Protein AF-A0A7X6Q4P6-F1 (afdb_monomer_lite)

Foldseek 3Di:
DDDDPCVVCVPDDDDDDDDDDDDDDFDFDWDDADPVDRHTDGDTDDD

Structure (mmCIF, N/CA/C/O backbone):
data_AF-A0A7X6Q4P6-F1
#
_entry.id   AF-A0A7X6Q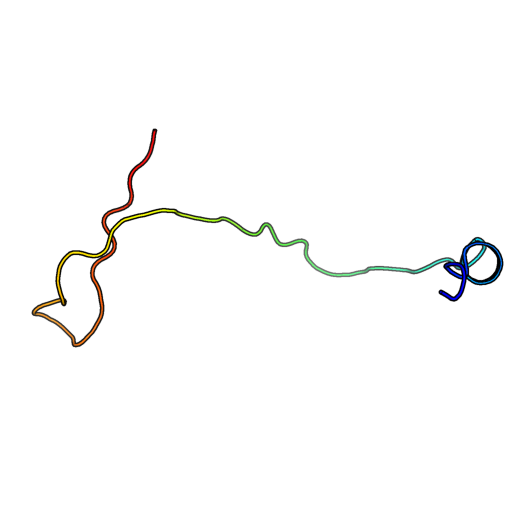4P6-F1
#
loop_
_atom_site.group_PDB
_atom_site.id
_atom_site.type_symbol
_atom_site.label_atom_id
_atom_site.label_alt_id
_atom_site.label_comp_id
_atom_site.label_asym_id
_atom_site.label_entity_id
_atom_site.label_seq_id
_atom_site.pdbx_PDB_ins_code
_atom_site.Cartn_x
_atom_site.Cartn_y
_atom_site.Cartn_z
_atom_site.occupancy
_atom_site.B_iso_or_equiv
_atom_site.auth_seq_id
_atom_site.auth_comp_id
_atom_site.auth_asym_id
_atom_site.auth_atom_id
_atom_site.pdbx_PDB_model_num
ATOM 1 N N . MET A 1 1 ? 21.537 22.042 -9.636 1.00 73.31 1 MET A N 1
ATOM 2 C CA . MET A 1 1 ? 20.847 20.733 -9.680 1.00 73.31 1 MET A CA 1
ATOM 3 C C . MET A 1 1 ? 21.438 19.954 -10.846 1.00 73.31 1 MET A C 1
ATOM 5 O O . MET A 1 1 ? 21.591 20.562 -11.898 1.00 73.31 1 MET A O 1
ATOM 9 N N . ARG A 1 2 ? 21.868 18.695 -10.678 1.00 75.88 2 ARG A N 1
ATOM 10 C CA . ARG A 1 2 ? 22.357 17.914 -11.831 1.00 75.88 2 ARG A CA 1
ATOM 11 C C . ARG A 1 2 ? 21.167 17.547 -12.729 1.00 75.88 2 ARG A C 1
ATOM 13 O O . ARG A 1 2 ? 20.117 17.215 -12.178 1.00 75.88 2 ARG A O 1
ATOM 20 N N . PRO A 1 3 ? 21.304 17.626 -14.063 1.00 81.88 3 PRO A N 1
ATOM 21 C CA . PRO A 1 3 ? 20.274 17.140 -14.971 1.00 81.88 3 PRO A CA 1
ATOM 22 C C . PRO A 1 3 ? 20.095 15.627 -14.797 1.00 81.88 3 PRO A C 1
ATOM 24 O O . PRO A 1 3 ? 21.051 14.913 -14.493 1.00 81.88 3 PRO A O 1
ATOM 27 N N . TYR A 1 4 ? 18.860 15.149 -14.955 1.00 84.50 4 TYR A N 1
ATOM 28 C CA . TYR A 1 4 ? 18.560 13.718 -14.932 1.00 84.50 4 TYR A CA 1
ATOM 29 C C . TYR A 1 4 ? 19.248 13.031 -16.130 1.00 84.50 4 TYR A C 1
ATOM 31 O O . TYR A 1 4 ? 19.195 13.589 -17.230 1.00 84.50 4 TYR A O 1
ATOM 39 N N . PRO A 1 5 ? 19.898 11.861 -15.961 1.00 88.38 5 PRO A N 1
ATOM 40 C CA . PRO A 1 5 ? 20.778 11.271 -16.974 1.00 88.38 5 PRO A CA 1
ATOM 41 C C . PRO A 1 5 ? 19.987 10.530 -18.065 1.00 88.38 5 PRO A C 1
ATOM 43 O O . PRO A 1 5 ? 20.116 9.321 -18.239 1.00 88.38 5 PRO A O 1
ATOM 46 N N . LEU A 1 6 ? 19.148 11.259 -18.806 1.00 88.81 6 LEU A N 1
ATOM 47 C CA . LEU A 1 6 ? 18.306 10.705 -19.871 1.00 88.81 6 LEU A CA 1
ATOM 48 C C . LEU A 1 6 ? 19.133 10.017 -20.966 1.00 88.81 6 LEU A C 1
ATOM 50 O O . LEU A 1 6 ? 18.774 8.923 -21.391 1.00 88.81 6 LEU A O 1
ATOM 54 N N . GLU A 1 7 ? 20.249 10.622 -21.382 1.00 90.06 7 GLU A N 1
ATOM 55 C CA . GLU A 1 7 ? 21.105 10.082 -22.451 1.00 90.06 7 GLU A CA 1
ATOM 56 C C . GLU A 1 7 ? 21.781 8.760 -22.059 1.00 90.06 7 GLU A C 1
ATOM 58 O O . GLU A 1 7 ? 21.944 7.869 -22.885 1.00 90.06 7 GLU A O 1
ATOM 63 N N . GLU A 1 8 ? 22.129 8.583 -20.784 1.00 89.00 8 GLU A N 1
ATOM 64 C CA . GLU A 1 8 ? 22.837 7.385 -20.314 1.00 89.00 8 GLU A CA 1
ATOM 65 C C . GLU A 1 8 ? 21.914 6.160 -20.189 1.00 89.00 8 GLU A C 1
ATOM 67 O O . GLU A 1 8 ? 22.367 5.014 -20.305 1.00 89.00 8 GLU A O 1
ATOM 72 N N . ILE A 1 9 ? 20.615 6.388 -19.957 1.00 92.56 9 ILE A N 1
ATOM 73 C CA . ILE A 1 9 ? 19.624 5.325 -19.721 1.00 92.56 9 ILE A CA 1
ATOM 74 C C . ILE A 1 9 ? 18.784 4.987 -20.958 1.00 92.56 9 ILE A C 1
ATOM 76 O O . ILE A 1 9 ? 18.144 3.938 -20.979 1.00 92.56 9 ILE A O 1
ATOM 80 N N . ARG A 1 10 ? 18.799 5.845 -21.987 1.00 91.56 10 ARG A N 1
ATOM 81 C CA . ARG A 1 10 ? 17.916 5.777 -23.162 1.00 91.56 10 ARG A CA 1
ATOM 82 C C . ARG A 1 10 ? 17.904 4.418 -23.863 1.00 91.56 10 ARG A C 1
ATOM 84 O O . ARG A 1 10 ? 16.834 3.920 -24.199 1.00 91.56 10 ARG A O 1
ATOM 91 N N . ASP A 1 11 ? 19.076 3.815 -24.046 1.00 93.88 11 ASP A N 1
ATOM 92 C CA . ASP A 1 11 ? 19.234 2.575 -24.820 1.00 93.88 11 ASP A CA 1
ATOM 93 C C . ASP A 1 11 ? 19.321 1.313 -23.944 1.00 93.88 11 ASP A C 1
ATOM 95 O O . ASP A 1 11 ? 19.621 0.214 -24.423 1.00 93.8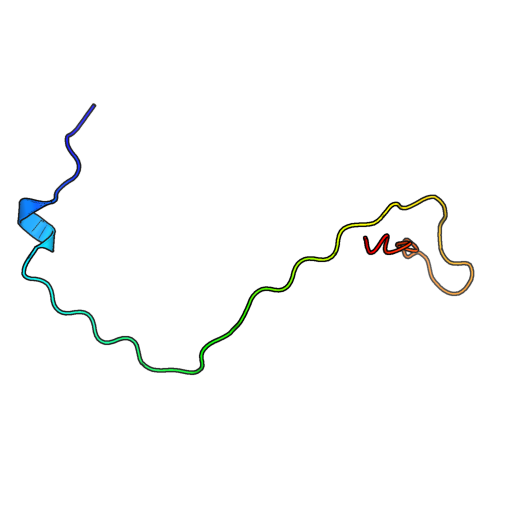8 11 ASP A O 1
ATOM 99 N N . LYS A 1 12 ? 19.076 1.439 -22.635 1.00 94.38 12 LYS A N 1
ATOM 100 C CA . LYS A 1 12 ? 19.131 0.306 -21.706 1.00 94.38 12 LYS A CA 1
ATOM 101 C C . LYS A 1 12 ? 17.831 -0.496 -21.782 1.00 94.38 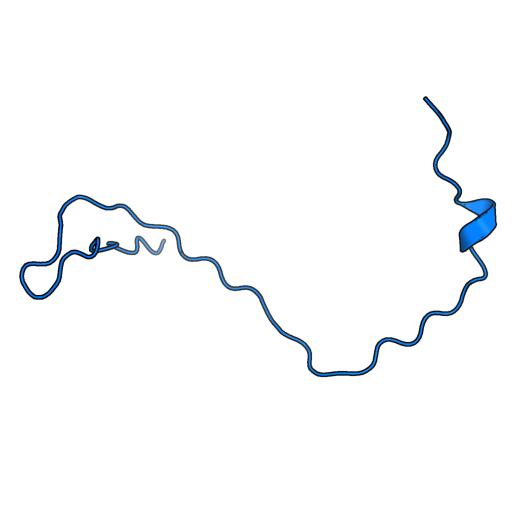12 LYS A C 1
ATOM 103 O O . LYS A 1 12 ? 16.753 0.011 -21.496 1.00 94.38 12 LYS A O 1
ATOM 108 N N . LYS A 1 13 ? 17.934 -1.781 -22.131 1.00 94.19 13 LYS A N 1
ATOM 109 C CA . LYS A 1 13 ? 16.808 -2.729 -22.105 1.00 94.19 13 LYS A CA 1
ATOM 110 C C . LYS A 1 13 ? 16.796 -3.470 -20.771 1.00 94.19 13 LYS A C 1
ATOM 112 O O . LYS A 1 13 ? 17.779 -4.126 -20.436 1.0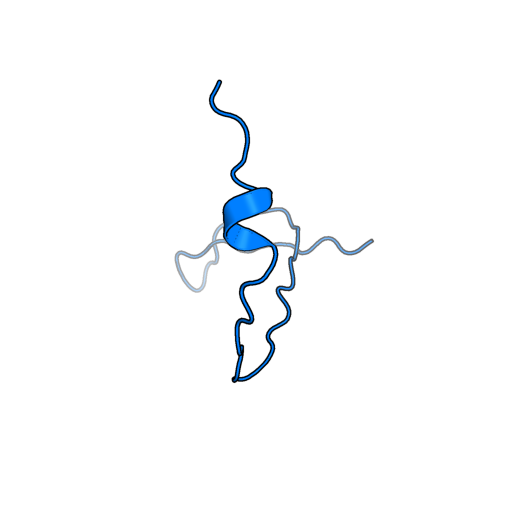0 94.19 13 LYS A O 1
ATOM 117 N N . ILE A 1 14 ? 15.692 -3.377 -20.034 1.00 94.25 14 ILE A N 1
ATOM 118 C CA . ILE A 1 14 ? 15.516 -4.027 -18.729 1.00 94.25 14 ILE A CA 1
ATOM 119 C C . ILE A 1 14 ? 14.433 -5.098 -18.868 1.00 94.25 14 ILE A C 1
ATOM 121 O O . ILE A 1 14 ? 13.313 -4.798 -19.275 1.00 94.25 14 ILE A O 1
ATOM 125 N N . LEU A 1 15 ? 14.772 -6.344 -18.537 1.00 96.81 15 LEU A N 1
ATOM 126 C CA . LEU A 1 15 ? 13.806 -7.434 -18.436 1.00 96.81 15 LEU A CA 1
ATOM 127 C C . LEU A 1 15 ? 13.226 -7.453 -17.021 1.00 96.81 15 LEU A C 1
ATOM 129 O O . LEU A 1 15 ? 13.963 -7.633 -16.055 1.00 96.81 15 LEU A O 1
ATOM 133 N N . VAL A 1 16 ? 11.909 -7.309 -16.915 1.00 95.88 16 VAL A N 1
ATOM 134 C CA . VAL A 1 16 ? 11.164 -7.514 -15.670 1.00 95.88 16 VAL A CA 1
ATOM 135 C C . VAL A 1 16 ? 10.363 -8.801 -15.830 1.00 95.88 16 VAL A C 1
ATOM 137 O O . VAL A 1 16 ? 9.562 -8.910 -16.755 1.00 95.88 16 VAL A O 1
ATOM 140 N N . ALA A 1 17 ? 10.607 -9.782 -14.964 1.00 97.19 17 ALA A N 1
ATOM 141 C CA . ALA A 1 17 ? 9.931 -11.075 -14.986 1.00 97.19 17 ALA A CA 1
ATOM 142 C C . ALA A 1 17 ? 9.492 -11.453 -13.567 1.00 97.19 17 ALA A C 1
ATOM 144 O O . ALA A 1 17 ? 10.295 -11.401 -12.636 1.00 97.19 17 ALA A O 1
ATOM 145 N N . GLY A 1 18 ? 8.222 -11.816 -13.418 1.00 96.62 18 GLY A N 1
ATOM 146 C CA . GLY A 1 18 ? 7.593 -12.128 -12.140 1.00 96.62 18 GLY A CA 1
ATOM 147 C C . GLY A 1 18 ? 6.100 -11.825 -12.180 1.00 96.62 18 GLY A C 1
ATOM 148 O O . GLY A 1 18 ? 5.565 -11.424 -13.217 1.00 96.62 18 GLY A O 1
ATOM 149 N N . ASP A 1 19 ? 5.442 -12.006 -11.044 1.00 97.25 19 ASP A N 1
ATOM 150 C CA . ASP A 1 19 ? 4.019 -11.733 -10.909 1.00 97.25 19 ASP A CA 1
ATOM 151 C C . ASP A 1 19 ? 3.753 -10.236 -10.732 1.00 97.25 19 ASP A C 1
ATOM 153 O O . ASP A 1 19 ? 4.496 -9.516 -10.061 1.00 97.25 19 ASP A O 1
ATOM 157 N N . LEU A 1 20 ? 2.661 -9.765 -11.332 1.00 95.12 20 LEU A N 1
ATOM 158 C CA . LEU A 1 20 ? 2.190 -8.400 -11.149 1.00 95.12 20 LEU A CA 1
ATOM 159 C C . LEU A 1 20 ? 1.300 -8.330 -9.908 1.00 95.12 20 LEU A C 1
ATOM 161 O O . LEU A 1 20 ? 0.373 -9.124 -9.747 1.00 95.12 20 LEU A O 1
ATOM 165 N N . MET A 1 21 ? 1.533 -7.324 -9.075 1.00 95.81 21 MET A N 1
ATOM 166 C CA . MET A 1 21 ? 0.659 -6.994 -7.956 1.00 95.81 21 MET A CA 1
ATOM 167 C C . MET A 1 21 ? -0.039 -5.659 -8.200 1.00 95.81 21 MET A C 1
ATOM 169 O O . MET A 1 21 ? 0.498 -4.768 -8.857 1.00 95.81 21 MET A O 1
ATOM 173 N N . 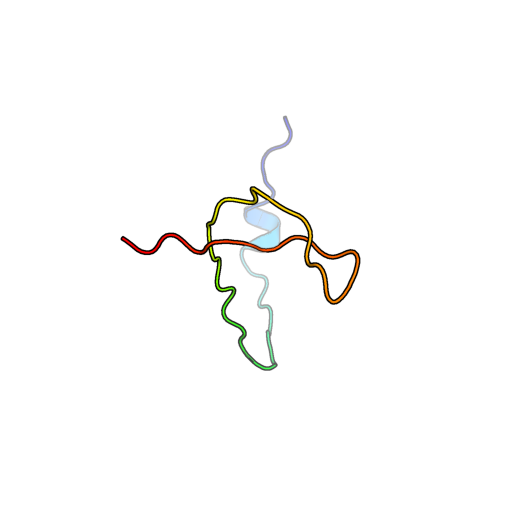LEU A 1 22 ? -1.251 -5.536 -7.660 1.00 96.12 22 LEU A N 1
ATOM 174 C CA . LEU A 1 22 ? -1.993 -4.283 -7.617 1.00 96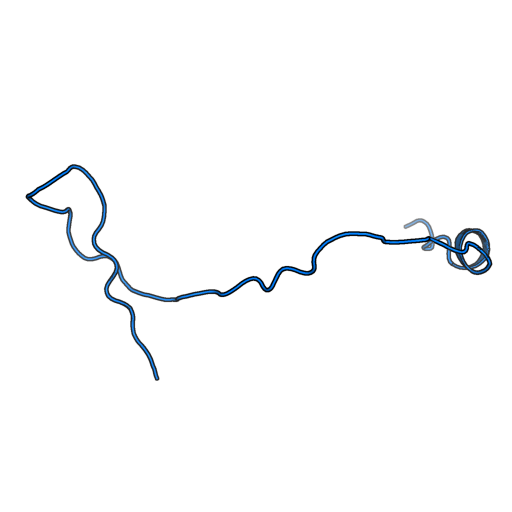.12 22 LEU A CA 1
ATOM 175 C C . LEU A 1 22 ? -2.097 -3.821 -6.169 1.00 96.12 22 LEU A C 1
ATOM 177 O O . LEU A 1 22 ? -2.735 -4.489 -5.353 1.00 96.12 22 LEU A O 1
ATOM 181 N N . ASP A 1 23 ? -1.559 -2.641 -5.890 1.00 95.69 23 ASP A N 1
ATOM 182 C CA . ASP A 1 23 ? -1.733 -2.003 -4.595 1.00 95.69 23 ASP A CA 1
ATOM 183 C C . ASP A 1 23 ? -3.144 -1.423 -4.491 1.00 95.69 23 ASP A C 1
ATOM 185 O O . ASP A 1 23 ? -3.557 -0.554 -5.263 1.00 95.69 23 ASP A O 1
ATOM 189 N N . ARG A 1 24 ? -3.913 -1.936 -3.529 1.00 92.06 24 ARG A N 1
ATOM 190 C CA . ARG A 1 24 ? -5.240 -1.419 -3.196 1.00 92.06 24 ARG A CA 1
ATOM 191 C C . ARG A 1 24 ? -5.163 -0.628 -1.908 1.00 92.06 24 ARG A C 1
ATOM 193 O O . ARG A 1 24 ? -4.622 -1.099 -0.913 1.00 92.06 24 ARG A O 1
ATOM 200 N N . TYR A 1 25 ? -5.779 0.543 -1.927 1.00 91.69 25 TYR A N 1
ATOM 201 C CA . TYR A 1 25 ? -5.817 1.443 -0.787 1.00 91.69 25 TYR A CA 1
ATOM 202 C C . TYR A 1 25 ? -7.250 1.584 -0.294 1.00 91.69 25 TYR A C 1
ATOM 204 O O . TYR A 1 25 ? -8.170 1.813 -1.081 1.00 91.69 25 TYR A O 1
ATOM 212 N N . TRP A 1 26 ? -7.426 1.458 1.018 1.00 91.19 26 TRP A N 1
ATOM 213 C CA . TRP A 1 26 ? -8.682 1.740 1.698 1.00 91.19 26 TRP A CA 1
ATOM 214 C C . TRP A 1 26 ? -8.484 2.887 2.669 1.00 91.19 26 TRP A C 1
ATOM 216 O O . TRP A 1 26 ? -7.529 2.907 3.443 1.00 91.19 26 TRP A O 1
ATOM 226 N N . PHE A 1 27 ? -9.418 3.828 2.621 1.00 92.31 27 PHE A N 1
ATOM 227 C CA . PHE A 1 27 ? -9.436 4.990 3.488 1.00 92.31 27 PHE A CA 1
ATOM 228 C C . PHE A 1 27 ? -10.608 4.860 4.457 1.00 92.31 27 PHE A C 1
ATOM 230 O O . PHE A 1 27 ? -11.701 4.408 4.105 1.00 92.31 27 PHE A O 1
ATOM 237 N N . GLY A 1 28 ? -10.357 5.213 5.708 1.00 92.69 28 GLY A N 1
ATOM 238 C CA . GLY A 1 28 ? -11.302 5.029 6.791 1.00 92.69 28 GLY A CA 1
ATOM 239 C C . GLY A 1 28 ? -10.896 5.823 8.017 1.00 92.69 28 GLY A C 1
ATOM 240 O O . GLY A 1 28 ? -9.769 6.303 8.118 1.00 92.69 28 GLY A O 1
ATOM 241 N N . GLU A 1 29 ? -11.825 5.938 8.952 1.00 94.25 29 GLU A N 1
ATOM 242 C CA . GLU A 1 29 ? -11.601 6.610 10.230 1.00 94.25 29 GLU A CA 1
ATOM 243 C C . GLU A 1 29 ? -11.456 5.580 11.354 1.00 94.25 29 GLU A C 1
ATOM 245 O O . GLU A 1 29 ? -12.088 4.516 11.332 1.00 94.25 29 GLU A O 1
ATOM 250 N N . VAL A 1 30 ? -10.643 5.904 12.361 1.00 95.44 30 VAL A N 1
ATOM 251 C CA . VAL A 1 30 ? -10.440 5.080 13.559 1.00 95.44 30 VAL A CA 1
ATOM 252 C C . VAL A 1 30 ? -10.919 5.860 14.772 1.00 95.44 30 VAL A C 1
ATOM 254 O O . VAL A 1 30 ? -10.316 6.859 15.146 1.00 95.44 30 VAL A O 1
ATOM 257 N N . ASN A 1 31 ? -11.983 5.368 15.407 1.00 94.75 31 ASN A N 1
ATOM 258 C CA . ASN A 1 31 ? -12.610 6.038 16.553 1.00 94.75 31 ASN A CA 1
ATOM 259 C C . ASN A 1 31 ? -12.556 5.218 17.851 1.00 94.75 31 ASN A C 1
ATOM 261 O O . ASN A 1 31 ? -12.989 5.699 18.895 1.00 94.75 31 ASN A O 1
ATOM 265 N N . ARG A 1 32 ? -12.072 3.968 17.812 1.00 96.38 32 ARG A N 1
ATOM 266 C CA . ARG A 1 32 ? -11.961 3.112 19.004 1.00 96.38 32 ARG A CA 1
ATOM 267 C C . ARG A 1 32 ? -10.941 1.988 18.840 1.00 96.38 32 ARG A C 1
ATOM 269 O O . ARG A 1 32 ? -10.607 1.600 17.719 1.00 96.38 32 ARG A O 1
ATOM 276 N N . ILE A 1 33 ? -10.543 1.422 19.977 1.00 97.25 33 ILE A N 1
ATOM 277 C CA . ILE A 1 33 ? -9.792 0.167 20.069 1.00 97.25 33 ILE A CA 1
ATOM 278 C C . ILE A 1 33 ? -10.764 -1.018 20.164 1.00 97.25 33 ILE A C 1
ATOM 280 O O . ILE A 1 33 ? -11.875 -0.905 20.696 1.00 97.25 33 ILE A O 1
ATOM 284 N N . SER A 1 34 ? -10.352 -2.131 19.572 1.00 95.62 34 SER A N 1
ATOM 285 C CA . SER A 1 34 ? -11.031 -3.419 19.608 1.00 95.62 34 SER A CA 1
ATOM 286 C C . SER A 1 34 ? -11.108 -3.986 21.045 1.00 95.62 34 SER A C 1
ATOM 288 O O . SER A 1 34 ? -10.132 -3.900 21.789 1.00 95.62 34 SER A O 1
ATOM 290 N N . PRO A 1 35 ? -12.260 -4.530 21.489 1.00 95.50 35 PRO A N 1
ATOM 291 C CA . PRO A 1 35 ? -12.360 -5.222 22.774 1.00 95.50 35 PRO A CA 1
ATOM 292 C C . PRO A 1 35 ? -11.765 -6.641 22.740 1.00 95.50 35 PRO A C 1
ATOM 294 O O . PRO A 1 35 ? -11.457 -7.180 23.799 1.00 95.50 35 PRO A O 1
ATOM 297 N N . GLU A 1 36 ? -11.616 -7.255 21.560 1.00 96.12 36 GLU A N 1
ATOM 298 C CA . GLU A 1 36 ? -11.066 -8.607 21.391 1.00 96.12 36 GLU A CA 1
ATOM 299 C C . GLU A 1 36 ? -9.532 -8.654 21.323 1.00 96.12 36 GLU A C 1
ATOM 301 O O . GLU A 1 36 ? -8.937 -9.687 21.626 1.00 96.12 36 GLU A O 1
ATOM 306 N N . ALA A 1 37 ? -8.882 -7.549 20.950 1.00 96.56 37 ALA A N 1
ATOM 307 C CA . ALA A 1 37 ? -7.428 -7.422 20.909 1.00 96.56 37 ALA A CA 1
ATOM 308 C C . ALA A 1 37 ? -7.005 -5.939 20.941 1.00 96.56 37 ALA A C 1
ATOM 310 O O . ALA A 1 37 ? -7.784 -5.071 20.554 1.00 96.56 37 ALA A O 1
ATOM 311 N N . PRO A 1 38 ? -5.760 -5.606 21.333 1.00 95.44 38 PRO A N 1
ATOM 312 C CA . PRO A 1 38 ? -5.262 -4.227 21.340 1.00 95.44 38 PRO A CA 1
ATOM 313 C C . PRO A 1 38 ? -4.943 -3.715 19.917 1.00 95.44 38 PRO A C 1
ATOM 315 O O . PRO A 1 38 ? -3.810 -3.344 19.616 1.00 95.44 38 PRO A O 1
ATOM 318 N N . VAL A 1 39 ? -5.939 -3.708 19.025 1.00 97.75 39 VAL A N 1
ATOM 319 C CA . VAL A 1 39 ? -5.835 -3.269 17.624 1.00 97.75 39 VAL A CA 1
ATOM 320 C C . VAL A 1 39 ? -6.887 -2.197 17.292 1.00 97.75 39 VAL A C 1
ATOM 322 O O . VAL A 1 39 ? -7.978 -2.193 17.871 1.00 97.75 39 VAL A O 1
ATOM 325 N N . PRO A 1 40 ? -6.594 -1.250 16.383 1.00 96.44 40 PRO A N 1
ATOM 326 C CA . PRO A 1 40 ? -7.559 -0.236 15.970 1.00 96.44 40 PRO A CA 1
ATOM 327 C C . PRO A 1 40 ? -8.651 -0.833 15.079 1.00 96.44 40 PRO A C 1
ATOM 329 O O . PRO A 1 40 ? -8.383 -1.664 14.212 1.00 96.44 40 PRO A O 1
ATOM 332 N N . VAL A 1 41 ? -9.884 -0.348 15.235 1.00 95.88 41 VAL A N 1
ATOM 333 C CA . VAL A 1 41 ? -10.982 -0.685 14.320 1.00 95.88 41 VAL A CA 1
ATOM 334 C C . VAL A 1 41 ? -11.112 0.416 13.270 1.00 95.88 41 VAL A C 1
ATOM 336 O O . VAL A 1 41 ? -11.492 1.541 13.601 1.00 95.88 41 VAL A O 1
ATOM 339 N N . VAL A 1 42 ? -10.823 0.089 12.006 1.00 95.56 42 VAL A N 1
ATOM 340 C CA . VAL A 1 42 ? -10.993 1.008 10.868 1.00 95.56 42 VAL A CA 1
ATOM 341 C C . VAL A 1 42 ? -12.420 0.906 10.336 1.00 95.56 42 VAL A C 1
ATOM 343 O O . VAL A 1 42 ? -12.845 -0.146 9.858 1.00 95.56 42 VAL A O 1
ATOM 346 N N . ARG A 1 43 ? -13.165 2.014 10.377 1.00 92.69 43 ARG A N 1
ATOM 347 C CA . ARG A 1 43 ? -14.434 2.141 9.654 1.00 92.69 43 ARG A CA 1
ATOM 348 C C . ARG A 1 43 ? -14.129 2.598 8.232 1.00 92.69 43 ARG A C 1
ATOM 350 O O . ARG A 1 43 ? -13.844 3.773 8.013 1.00 92.69 43 ARG A O 1
ATOM 357 N N . VAL A 1 44 ? -14.196 1.671 7.281 1.00 89.00 44 VAL A N 1
ATOM 358 C CA . VAL A 1 44 ? -14.027 1.987 5.857 1.00 89.00 44 VAL A CA 1
ATOM 359 C C . VAL A 1 44 ? -15.215 2.830 5.395 1.00 89.00 44 VAL A C 1
ATOM 361 O O . VAL A 1 44 ? -16.367 2.423 5.556 1.00 89.00 44 VAL A O 1
ATOM 364 N N . VAL A 1 45 ? -14.940 4.008 4.841 1.00 80.44 45 VAL A N 1
ATOM 365 C CA . VAL A 1 45 ? -15.951 4.876 4.228 1.00 80.44 45 VAL A CA 1
ATOM 366 C C . VAL A 1 45 ? -15.823 4.755 2.714 1.00 80.44 45 VAL A C 1
ATOM 368 O O . VAL A 1 45 ? -14.981 5.399 2.098 1.00 80.44 45 VAL A O 1
ATOM 371 N N . ASN A 1 46 ? -16.644 3.899 2.104 1.00 68.25 46 ASN A N 1
ATOM 372 C CA . ASN A 1 46 ? -16.806 3.911 0.650 1.00 68.25 46 ASN A CA 1
ATOM 373 C C . ASN A 1 46 ? -17.723 5.077 0.261 1.00 68.25 46 ASN A C 1
ATOM 375 O O . ASN A 1 46 ? -18.781 5.259 0.866 1.00 68.25 46 ASN A O 1
ATOM 379 N N . LYS A 1 47 ? -17.324 5.836 -0.759 1.00 54.62 47 LYS A N 1
ATOM 380 C CA . LYS A 1 47 ? -18.251 6.589 -1.609 1.00 54.62 47 LYS A CA 1
ATOM 381 C C . LYS A 1 47 ? -18.476 5.806 -2.889 1.00 54.62 47 LYS A C 1
ATOM 383 O O . LYS A 1 47 ? -17.485 5.213 -3.370 1.00 54.62 47 LYS A O 1
#

Radius of gyration: 21.94 Å; chains: 1; bounding box: 41×33×48 Å

pLDDT: mean 91.21, std 8.37, range [54.62, 97.75]

Secondary structure (DSSP, 8-state):
-PPP-HHHHTT------S---------EEEEEE-SSSS-EEEEE---

Sequence (47 aa):
MRPYPLEEIRDKKILVAGDLMLDRYWFGEVNRISPEAPVPVVRVVNK